Protein AF-A0A829M6V8-F1 (afdb_monomer)

Secondary structure (DSSP, 8-state):
-HHHHHHSGGGS--TT------PPPPTT---SSS---S---EEEEEEEEEE-SS-EEEEEE--HHHHTT--TT-EEEETTEEEEEEEE-SSEEEEEE-HHHHHHSGGGGPPTT-EEEEEE-HHHHHHHHHHTT-

InterPro domains:
  IPR001783 Lumazine-binding protein [PTHR21098] (2-132)
  IPR001783 Lumazine-binding protein [cd00402] (1-123)
  IPR017938 Riboflavin synthase-like beta-barrel [SSF63380] (30-132)
  IPR023366 ATP synthase subunit alpha, N-terminal domain-like superfamily [G3DSA:2.40.30.20] (39-134)
  IPR026017 Lumazine-binding domain [PF00677] (37-121)
  IPR026017 Lumazine-binding domain [PS51177] (1-34)
  IPR026017 Lumazine-binding domain [PS51177] (35-131)

pLDDT: mean 95.69, std 4.54, range [62.5, 98.88]

Mean predicted aligned error: 3.18 Å

Sequence (134 aa):
MGETLARSSLDKIEAGAKVNLERAAAVNSRLGGHIVQGHVDGTGNVLSRSPSENWEVVRVSLPSAVARYVVEKGSITVDGVSLTVSGLGPDWFEVSLIPTTLDLTTLGAAAVGTTVNLEVDVIAKYVERLLEHR

Organism: NCBI:txid1335414

Radius of gyration: 15.0 Å; Cα contacts (8 Å, |Δi|>4): 225; chains: 1; bounding box: 31×35×47 Å

Structure (mmCIF, N/CA/C/O backbone):
data_AF-A0A829M6V8-F1
#
_entry.id   AF-A0A829M6V8-F1
#
loop_
_atom_site.group_PDB
_atom_site.id
_atom_site.type_symbol
_atom_site.label_atom_id
_atom_site.label_alt_id
_atom_site.label_comp_id
_atom_site.label_asym_id
_atom_site.label_entity_id
_atom_site.label_seq_id
_atom_site.pdbx_PDB_ins_code
_atom_site.Cartn_x
_atom_site.Cartn_y
_atom_site.Cartn_z
_atom_site.occupancy
_atom_site.B_iso_or_equiv
_atom_site.auth_seq_id
_atom_site.auth_comp_id
_atom_site.auth_asym_id
_atom_site.auth_atom_id
_atom_site.pdbx_PDB_model_num
ATOM 1 N N . MET A 1 1 ? -11.829 -16.756 -7.823 1.00 72.81 1 MET A N 1
ATOM 2 C CA . MET A 1 1 ? -12.847 -16.865 -6.749 1.00 72.81 1 MET A CA 1
ATOM 3 C C . MET A 1 1 ? -13.599 -15.546 -6.660 1.00 72.81 1 MET A C 1
ATOM 5 O O . MET A 1 1 ? -12.985 -14.523 -6.930 1.00 72.81 1 MET A O 1
ATOM 9 N N . GLY A 1 2 ? -14.889 -15.559 -6.309 1.00 90.00 2 GLY A N 1
ATOM 10 C CA . GLY A 1 2 ? -15.718 -14.344 -6.282 1.00 90.00 2 GLY A CA 1
ATOM 11 C C . GLY A 1 2 ? -15.235 -13.275 -5.295 1.00 90.00 2 GLY A C 1
ATOM 12 O O . GLY A 1 2 ? -15.187 -12.112 -5.667 1.00 90.00 2 GLY A O 1
ATOM 13 N N . GLU A 1 3 ? -14.796 -13.672 -4.093 1.00 91.94 3 GLU A N 1
ATOM 14 C CA . GLU A 1 3 ? -14.339 -12.731 -3.051 1.00 91.94 3 GLU A CA 1
ATOM 15 C C . GLU A 1 3 ? -13.172 -11.860 -3.530 1.00 91.94 3 GLU A C 1
ATOM 17 O O . GLU A 1 3 ? -13.242 -10.638 -3.469 1.00 91.94 3 GLU A O 1
ATOM 22 N N . THR A 1 4 ? -12.122 -12.477 -4.082 1.00 93.31 4 THR A N 1
ATOM 23 C CA . THR A 1 4 ? -10.952 -11.756 -4.599 1.00 93.31 4 THR A CA 1
ATOM 24 C C . THR A 1 4 ? -11.340 -10.752 -5.681 1.00 93.31 4 THR A C 1
ATOM 26 O O . THR A 1 4 ? -10.878 -9.618 -5.642 1.00 93.31 4 THR A O 1
ATOM 29 N N . LEU A 1 5 ? -12.207 -11.136 -6.622 1.00 92.06 5 LEU A N 1
ATOM 30 C CA . LEU A 1 5 ? -12.655 -10.228 -7.682 1.00 92.06 5 LEU A CA 1
ATOM 31 C C . LEU A 1 5 ? -13.522 -9.090 -7.121 1.00 92.06 5 LEU A C 1
ATOM 33 O O . LEU A 1 5 ? -13.443 -7.971 -7.596 1.00 92.06 5 LEU A O 1
ATOM 37 N N . ALA A 1 6 ? -14.321 -9.339 -6.083 1.00 89.50 6 ALA A N 1
ATOM 38 C CA . ALA A 1 6 ? -15.167 -8.308 -5.484 1.00 89.50 6 ALA A CA 1
ATOM 39 C C . ALA A 1 6 ? -14.402 -7.326 -4.576 1.00 89.50 6 ALA A C 1
ATOM 41 O O . ALA A 1 6 ? -14.859 -6.202 -4.370 1.00 89.50 6 ALA A O 1
ATOM 42 N N . ARG A 1 7 ? -13.279 -7.755 -3.985 1.00 90.19 7 ARG A N 1
ATOM 43 C CA . ARG A 1 7 ? -12.553 -7.004 -2.943 1.00 90.19 7 ARG A CA 1
ATOM 44 C C . ARG A 1 7 ? -11.246 -6.373 -3.399 1.00 90.19 7 ARG A C 1
ATOM 46 O O . ARG A 1 7 ? -10.700 -5.563 -2.657 1.00 90.19 7 ARG A O 1
ATOM 53 N N . SER A 1 8 ? -10.733 -6.749 -4.566 1.00 94.56 8 SER A N 1
ATOM 54 C CA . SER A 1 8 ? -9.423 -6.310 -5.048 1.00 94.56 8 SER A CA 1
ATOM 55 C C . SER A 1 8 ? -9.503 -5.705 -6.444 1.00 94.56 8 SER A C 1
ATOM 57 O O . SER A 1 8 ? -10.486 -5.880 -7.156 1.00 94.56 8 SER A O 1
ATOM 59 N N . SER A 1 9 ? -8.428 -5.047 -6.866 1.00 93.56 9 SER A N 1
ATOM 60 C CA . SER A 1 9 ? -8.260 -4.518 -8.223 1.00 93.56 9 SER A CA 1
ATOM 61 C C . SER A 1 9 ? -8.120 -5.598 -9.307 1.00 93.56 9 SER A C 1
ATOM 63 O O . SER A 1 9 ? -8.009 -5.270 -10.488 1.00 93.56 9 SER A O 1
ATOM 65 N N . LEU A 1 10 ? -8.115 -6.887 -8.936 1.00 93.62 10 LEU A N 1
ATOM 66 C CA . LEU A 1 10 ? -7.904 -8.005 -9.859 1.00 93.62 10 LEU A CA 1
ATOM 67 C C . LEU A 1 10 ? -9.107 -8.296 -10.773 1.00 93.62 10 LEU A C 1
ATOM 69 O O . LEU A 1 10 ? -8.982 -9.110 -11.683 1.00 93.62 10 LEU A O 1
ATOM 73 N N . ASP A 1 11 ? -10.260 -7.654 -10.572 1.00 91.00 11 ASP A N 1
ATOM 74 C CA . ASP A 1 11 ? -11.409 -7.770 -11.482 1.00 91.00 11 ASP A CA 1
ATOM 75 C C . ASP A 1 11 ? -11.175 -7.126 -12.854 1.00 91.00 11 ASP A C 1
ATOM 77 O O . ASP A 1 11 ? -11.793 -7.531 -13.838 1.00 91.00 11 ASP A O 1
ATOM 81 N N . LYS A 1 12 ? -10.272 -6.144 -12.916 1.00 88.38 12 LYS A N 1
ATOM 82 C CA . LYS A 1 12 ? -10.010 -5.305 -14.095 1.00 88.38 12 LYS A CA 1
ATOM 83 C C . LYS A 1 12 ? -8.628 -5.515 -14.707 1.00 88.38 12 LYS A C 1
ATOM 85 O O . LYS A 1 12 ? -8.233 -4.741 -15.576 1.00 88.38 12 LYS A O 1
ATOM 90 N N . ILE A 1 13 ? -7.867 -6.513 -14.254 1.00 92.31 13 ILE A N 1
ATOM 91 C CA . ILE A 1 13 ? -6.537 -6.766 -14.819 1.00 92.31 13 ILE A CA 1
ATOM 92 C 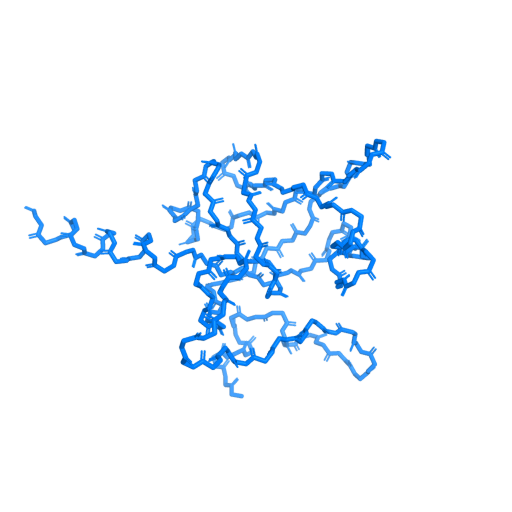C . ILE A 1 13 ? -6.632 -7.510 -16.153 1.00 92.31 13 ILE A C 1
ATOM 94 O O . ILE A 1 13 ? -7.436 -8.424 -16.329 1.00 92.31 13 ILE A O 1
ATOM 98 N N . GLU A 1 14 ? -5.758 -7.141 -17.084 1.00 93.19 14 GLU A N 1
ATOM 99 C CA . GLU A 1 14 ? -5.653 -7.757 -18.406 1.00 93.19 14 GLU A CA 1
ATOM 100 C C . GLU A 1 14 ? -4.305 -8.467 -18.582 1.00 93.19 14 GLU A C 1
ATOM 102 O O . GLU A 1 14 ? -3.350 -8.260 -17.824 1.00 93.19 14 GLU A O 1
ATOM 107 N N . ALA A 1 15 ? -4.208 -9.319 -19.605 1.00 95.44 15 ALA A N 1
ATOM 108 C CA . ALA A 1 15 ? -2.954 -9.978 -19.947 1.00 95.44 15 ALA A CA 1
ATOM 109 C C . ALA A 1 15 ? -1.853 -8.938 -20.228 1.00 95.44 15 ALA A C 1
ATOM 111 O O . ALA A 1 15 ? -2.030 -8.026 -21.031 1.00 95.44 15 ALA A O 1
ATOM 112 N N . GLY A 1 16 ? -0.703 -9.095 -19.567 1.00 95.12 16 GLY A N 1
ATOM 113 C CA . GLY A 1 16 ? 0.411 -8.144 -19.639 1.00 95.12 16 GLY A CA 1
ATOM 114 C C . GLY A 1 16 ? 0.440 -7.109 -18.510 1.00 95.12 16 GLY A C 1
ATOM 115 O O . GLY A 1 16 ? 1.433 -6.389 -18.393 1.00 95.12 16 GLY A O 1
ATOM 116 N N . ALA A 1 17 ? -0.580 -7.059 -17.645 1.00 94.44 17 ALA A N 1
ATOM 117 C CA . ALA A 1 17 ? -0.540 -6.243 -16.435 1.00 94.44 17 ALA A CA 1
ATOM 118 C C . ALA A 1 17 ? 0.624 -6.664 -15.519 1.00 94.44 17 ALA A C 1
ATOM 120 O O . ALA A 1 17 ? 0.863 -7.851 -15.281 1.00 94.44 17 ALA A O 1
ATOM 121 N N . LYS A 1 18 ? 1.351 -5.675 -14.988 1.00 95.75 18 LYS A N 1
ATOM 122 C CA . LYS A 1 18 ? 2.377 -5.898 -13.964 1.00 95.75 18 LYS A CA 1
ATOM 123 C C . LYS A 1 18 ? 1.717 -6.000 -12.592 1.00 95.75 18 LYS A C 1
ATOM 125 O O . LYS A 1 18 ? 0.816 -5.224 -12.288 1.00 95.75 18 LYS A O 1
ATOM 130 N N . VAL A 1 19 ? 2.211 -6.910 -11.758 1.00 96.75 19 VAL A N 1
ATOM 131 C CA . VAL A 1 19 ? 1.755 -7.110 -10.376 1.00 96.75 19 VAL A CA 1
ATOM 132 C C . VAL A 1 19 ? 2.954 -7.239 -9.444 1.00 96.75 19 VAL A C 1
ATOM 134 O O . VAL A 1 19 ? 4.014 -7.712 -9.862 1.00 96.75 19 VAL A O 1
ATOM 137 N N . ASN A 1 20 ? 2.786 -6.835 -8.185 1.00 98.00 20 ASN A N 1
ATOM 138 C CA . ASN A 1 20 ? 3.767 -7.128 -7.145 1.00 98.00 20 ASN A CA 1
ATOM 139 C C . ASN A 1 20 ? 3.632 -8.593 -6.721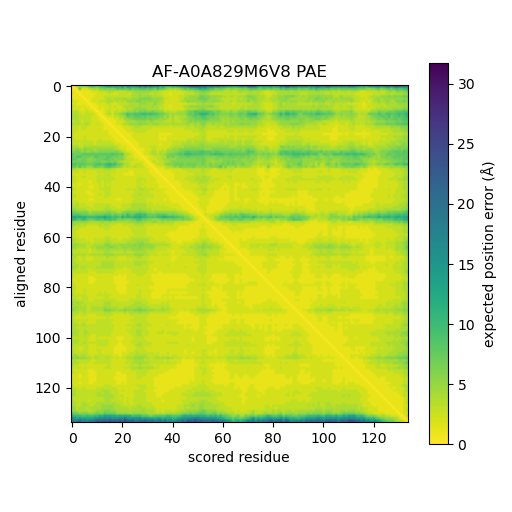 1.00 98.00 20 ASN A C 1
ATOM 141 O O . ASN A 1 20 ? 2.525 -9.125 -6.634 1.00 98.00 20 ASN A O 1
ATOM 145 N N . LEU A 1 21 ? 4.763 -9.242 -6.456 1.00 97.75 21 LEU A N 1
ATOM 146 C CA . LEU A 1 21 ? 4.812 -10.616 -5.972 1.00 97.75 21 LEU A CA 1
ATOM 147 C C . LEU A 1 21 ? 5.708 -10.680 -4.743 1.00 97.75 21 LEU A C 1
ATOM 149 O O . LEU A 1 21 ? 6.863 -10.260 -4.782 1.00 97.75 21 LEU A O 1
ATOM 153 N N . GLU A 1 22 ? 5.191 -11.285 -3.683 1.00 96.94 22 GLU A N 1
ATOM 154 C CA . GLU A 1 22 ? 5.950 -11.631 -2.490 1.00 96.94 22 GLU A CA 1
ATOM 155 C C . GLU A 1 22 ? 5.692 -13.103 -2.157 1.00 96.94 22 GLU A C 1
ATOM 157 O O . GLU A 1 22 ? 4.576 -13.609 -2.293 1.00 96.94 22 GLU A O 1
ATOM 162 N N . ARG A 1 23 ? 6.743 -13.831 -1.769 1.00 96.62 23 ARG A N 1
ATOM 163 C CA . ARG A 1 23 ? 6.593 -15.218 -1.312 1.00 96.62 23 ARG A CA 1
ATOM 164 C C . ARG A 1 23 ? 6.097 -15.214 0.125 1.00 96.62 23 ARG A C 1
ATOM 166 O O . ARG A 1 23 ? 6.561 -14.408 0.922 1.00 96.62 23 ARG A O 1
ATOM 173 N N . ALA A 1 24 ? 5.266 -16.192 0.475 1.00 95.88 24 ALA A N 1
ATOM 174 C CA . ALA A 1 24 ? 4.931 -16.440 1.870 1.00 95.88 24 ALA A CA 1
ATOM 175 C C . ALA A 1 24 ? 6.213 -16.584 2.711 1.00 95.88 24 ALA A C 1
ATOM 177 O O . ALA A 1 24 ? 7.129 -17.334 2.353 1.00 95.88 24 ALA A O 1
ATOM 178 N N . ALA A 1 25 ? 6.272 -15.845 3.818 1.00 94.62 25 ALA A N 1
ATOM 179 C CA . ALA A 1 25 ? 7.401 -15.876 4.731 1.00 94.62 25 ALA A CA 1
ATOM 180 C C . ALA A 1 25 ? 7.535 -17.271 5.362 1.00 94.62 25 ALA A C 1
ATOM 182 O O . ALA A 1 25 ? 6.563 -17.848 5.852 1.00 94.62 25 ALA A O 1
ATOM 183 N N . ALA A 1 26 ? 8.750 -17.822 5.372 1.00 95.31 26 ALA A N 1
ATOM 184 C CA . ALA A 1 26 ? 9.014 -19.064 6.088 1.00 95.31 26 ALA A CA 1
ATOM 185 C C . ALA A 1 26 ? 8.928 -18.826 7.602 1.00 95.31 26 ALA A C 1
ATOM 187 O O . ALA A 1 26 ? 9.264 -17.744 8.096 1.00 95.31 26 ALA A O 1
ATOM 188 N N . VAL A 1 27 ? 8.535 -19.851 8.356 1.00 92.38 27 VAL A N 1
ATOM 189 C CA . VAL A 1 27 ? 8.585 -19.803 9.823 1.00 92.38 27 VAL A CA 1
ATOM 190 C C . VAL A 1 27 ? 10.014 -19.463 10.264 1.00 92.38 27 VAL A C 1
ATOM 192 O O . VAL A 1 27 ? 10.974 -20.019 9.733 1.00 92.38 27 VAL A O 1
ATOM 195 N N . ASN A 1 28 ? 10.147 -18.538 11.219 1.00 92.31 28 ASN A N 1
ATOM 196 C CA . ASN A 1 28 ? 11.420 -17.992 11.714 1.00 92.31 28 ASN A CA 1
ATOM 197 C C . ASN A 1 28 ? 12.247 -17.188 10.693 1.00 92.31 28 ASN A C 1
ATOM 199 O O . ASN A 1 28 ? 13.412 -16.885 10.953 1.00 92.31 28 ASN A O 1
ATOM 203 N N . SER A 1 29 ? 11.677 -16.820 9.543 1.00 93.56 29 SER A N 1
ATOM 204 C CA . SER A 1 29 ? 12.319 -15.852 8.651 1.00 93.56 29 SER A CA 1
ATOM 205 C C . SER A 1 29 ? 12.217 -14.424 9.198 1.00 93.56 29 SER A C 1
ATOM 207 O O . SER A 1 29 ? 11.390 -14.111 10.057 1.00 93.56 29 SER A O 1
ATOM 209 N N . ARG A 1 30 ? 13.091 -13.541 8.710 1.00 91.94 30 ARG A N 1
ATOM 210 C CA . ARG A 1 30 ? 13.074 -12.122 9.071 1.00 91.94 30 ARG A CA 1
ATOM 211 C C . ARG A 1 30 ? 11.879 -11.429 8.416 1.00 91.94 30 ARG A C 1
ATOM 213 O O . ARG A 1 30 ? 11.748 -11.473 7.197 1.00 91.94 30 ARG A O 1
ATOM 220 N N . LEU A 1 31 ? 11.096 -10.705 9.212 1.00 90.44 31 LEU A N 1
ATOM 221 C CA . LEU A 1 31 ? 10.064 -9.791 8.722 1.00 90.44 31 LEU A CA 1
ATOM 222 C C . LEU A 1 31 ? 10.666 -8.389 8.566 1.00 90.44 31 LEU A C 1
ATOM 224 O O . LEU A 1 31 ? 11.148 -7.804 9.534 1.00 90.44 31 LEU A O 1
ATOM 228 N N . GLY A 1 32 ? 10.722 -7.897 7.327 1.00 87.81 32 GLY A N 1
ATOM 229 C CA . GLY A 1 32 ? 11.296 -6.585 6.997 1.00 87.81 32 GLY A CA 1
ATOM 230 C C . GLY A 1 32 ? 10.310 -5.416 7.090 1.00 87.81 32 GLY A C 1
ATOM 231 O O . GLY A 1 32 ? 10.752 -4.273 7.162 1.00 87.81 32 GLY A O 1
ATOM 232 N N . GLY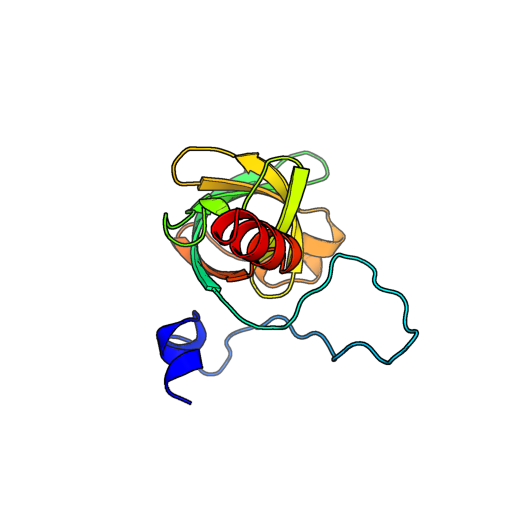 A 1 33 ? 9.007 -5.704 7.086 1.00 91.31 33 GLY A N 1
ATOM 233 C CA . GLY A 1 33 ? 7.915 -4.746 7.260 1.00 91.31 33 GLY A CA 1
ATOM 234 C C . GLY A 1 33 ? 7.040 -5.127 8.455 1.00 91.31 33 GLY A C 1
ATOM 235 O O . GLY A 1 33 ? 7.554 -5.515 9.503 1.00 91.31 33 GLY A O 1
ATOM 236 N N . HIS A 1 34 ? 5.723 -5.049 8.283 1.00 96.25 34 HIS A N 1
ATOM 237 C CA . HIS A 1 34 ? 4.744 -5.548 9.254 1.00 96.25 34 HIS A CA 1
ATOM 238 C C . HIS A 1 34 ? 4.163 -6.905 8.825 1.00 96.25 34 HIS A C 1
ATOM 240 O O . HIS A 1 34 ? 4.582 -7.486 7.823 1.00 96.25 34 HIS A O 1
ATOM 246 N N . ILE A 1 35 ? 3.228 -7.445 9.611 1.00 96.75 35 ILE A N 1
ATOM 247 C CA . ILE A 1 35 ? 2.535 -8.692 9.271 1.00 96.75 35 ILE A CA 1
ATOM 248 C C . ILE A 1 35 ? 1.518 -8.398 8.169 1.00 96.75 35 ILE A C 1
ATOM 250 O O . ILE A 1 35 ? 0.530 -7.713 8.417 1.00 96.75 35 ILE A O 1
ATOM 254 N N . VAL A 1 36 ? 1.754 -8.967 6.988 1.00 97.44 36 VAL A N 1
ATOM 255 C CA . VAL A 1 36 ? 0.850 -8.919 5.834 1.00 97.44 36 VAL A CA 1
ATOM 256 C C . VAL A 1 36 ? 0.296 -10.322 5.602 1.00 97.44 36 VAL A C 1
ATOM 258 O O . VAL A 1 36 ? 1.049 -11.286 5.464 1.00 97.44 36 VAL A O 1
ATOM 261 N N . GLN A 1 37 ? -1.024 -10.454 5.616 1.00 96.62 37 GLN A N 1
ATOM 262 C CA . GLN A 1 37 ? -1.744 -11.712 5.431 1.00 96.62 37 GLN A CA 1
ATOM 263 C C . GLN A 1 37 ? -2.079 -11.981 3.960 1.00 96.62 37 GLN A C 1
ATOM 265 O O . GLN A 1 37 ? -2.308 -13.134 3.598 1.00 96.62 37 GLN A O 1
ATOM 270 N N . GLY A 1 38 ? -2.116 -10.942 3.119 1.00 96.56 38 GLY A N 1
ATOM 271 C CA . GLY A 1 38 ? -2.601 -11.036 1.741 1.00 96.56 38 GLY A CA 1
ATOM 272 C C . GLY A 1 38 ? -4.130 -11.008 1.655 1.00 96.56 38 GLY A C 1
ATOM 273 O O . GLY A 1 38 ? -4.713 -11.545 0.711 1.00 96.56 38 GLY A O 1
ATOM 274 N N . HIS A 1 39 ? -4.789 -10.417 2.654 1.00 97.06 39 HIS A N 1
ATOM 275 C CA . HIS A 1 39 ? -6.243 -10.319 2.762 1.00 97.06 39 HIS A CA 1
ATOM 276 C C . HIS A 1 39 ? -6.677 -8.867 2.553 1.00 97.06 39 HIS A C 1
ATOM 278 O O . HIS A 1 39 ? -6.79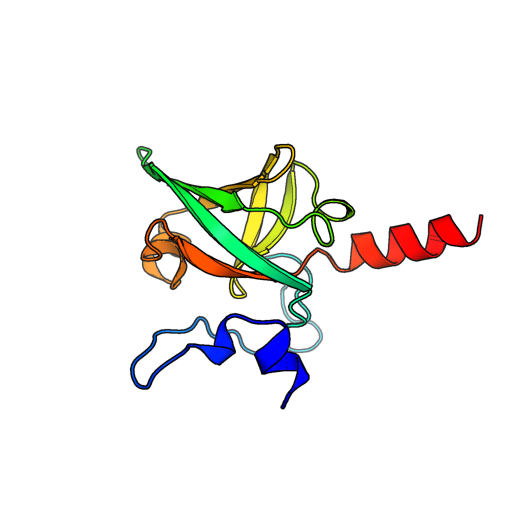9 -8.099 3.503 1.00 97.06 39 HIS A O 1
ATOM 284 N N . VAL A 1 40 ? -6.914 -8.506 1.292 1.00 97.44 40 VAL A N 1
ATOM 285 C CA . VAL A 1 40 ? -7.332 -7.154 0.902 1.00 97.44 40 VAL A CA 1
ATOM 286 C C . VAL A 1 40 ? -8.660 -6.782 1.569 1.00 97.44 40 VAL A C 1
ATOM 288 O O . VAL A 1 40 ? -9.662 -7.481 1.417 1.00 97.44 40 VAL A O 1
ATOM 291 N N . ASP A 1 41 ? -8.669 -5.653 2.275 1.00 97.31 41 ASP A N 1
ATOM 292 C CA . ASP A 1 41 ? -9.842 -5.106 2.967 1.00 97.31 41 ASP A CA 1
ATOM 293 C C . ASP A 1 41 ? -10.722 -4.253 2.051 1.00 97.31 41 ASP A C 1
ATOM 295 O O . ASP A 1 41 ? -11.940 -4.148 2.229 1.00 97.31 41 ASP A O 1
ATOM 299 N N . GLY A 1 42 ? -10.097 -3.641 1.050 1.00 95.94 42 GLY A N 1
ATOM 300 C CA . GLY A 1 42 ? -10.764 -2.870 0.018 1.00 95.94 42 GLY A CA 1
ATOM 301 C C . GLY A 1 42 ? -9.764 -2.229 -0.931 1.00 95.94 42 GLY A C 1
ATOM 302 O O . GLY A 1 42 ? -8.576 -2.543 -0.929 1.00 95.94 42 GLY A O 1
ATOM 303 N N . THR A 1 43 ? -10.250 -1.291 -1.735 1.00 97.50 43 THR A N 1
ATOM 304 C CA . THR A 1 43 ? -9.440 -0.596 -2.737 1.00 97.50 43 THR A CA 1
ATOM 305 C C . THR A 1 43 ? -9.464 0.910 -2.526 1.00 97.50 43 THR A C 1
ATOM 307 O O . THR A 1 43 ? -10.500 1.474 -2.172 1.00 97.50 43 THR A O 1
ATOM 310 N N . GLY A 1 44 ? -8.345 1.567 -2.810 1.00 97.62 44 GLY A N 1
ATOM 311 C CA . GLY A 1 44 ? -8.236 3.021 -2.922 1.00 97.62 44 GLY A CA 1
ATOM 312 C C . GLY A 1 44 ? -7.794 3.432 -4.324 1.00 97.62 44 GLY A C 1
ATOM 313 O O . GLY A 1 44 ? -7.495 2.583 -5.157 1.00 97.62 44 GLY A O 1
ATOM 314 N N . ASN A 1 45 ? -7.724 4.733 -4.584 1.00 98.44 45 ASN A N 1
ATOM 315 C CA . ASN A 1 45 ? -7.173 5.295 -5.811 1.00 98.44 45 ASN A CA 1
ATOM 316 C C . ASN A 1 45 ? -6.025 6.238 -5.472 1.00 98.44 45 ASN A C 1
ATOM 318 O O . ASN A 1 45 ? -6.118 7.002 -4.510 1.00 98.44 45 ASN A O 1
ATOM 322 N N . VAL A 1 46 ? -4.969 6.227 -6.280 1.00 98.69 46 VAL A N 1
ATOM 323 C CA . VAL A 1 46 ? -3.912 7.240 -6.203 1.00 98.69 46 VAL A CA 1
ATOM 324 C C . VAL A 1 46 ? -4.524 8.605 -6.526 1.00 98.69 46 VAL A C 1
ATOM 326 O O . VAL A 1 46 ? -5.020 8.821 -7.629 1.00 98.69 46 VAL A O 1
ATOM 329 N N . LEU A 1 47 ? -4.506 9.526 -5.567 1.00 98.75 47 LEU A N 1
ATOM 330 C CA . LEU A 1 47 ? -5.094 10.863 -5.687 1.00 98.75 47 LEU A CA 1
ATOM 331 C C . LEU A 1 47 ? -4.081 11.895 -6.170 1.00 98.75 47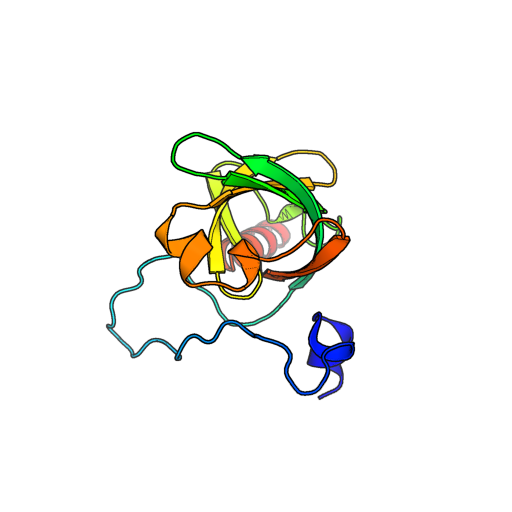 LEU A C 1
ATOM 333 O O . LEU A 1 47 ? -4.407 12.760 -6.978 1.00 98.75 47 LEU A O 1
ATOM 337 N N . SER A 1 48 ? -2.852 11.818 -5.668 1.00 98.69 48 SER A N 1
ATOM 338 C CA . SER A 1 48 ? -1.781 12.726 -6.059 1.00 98.69 48 SER A CA 1
ATOM 339 C C . SER A 1 48 ? -0.416 12.101 -5.835 1.00 98.69 48 SER A C 1
ATOM 341 O O . SER A 1 48 ? -0.248 11.183 -5.029 1.00 98.69 48 SER A O 1
ATOM 343 N N . ARG A 1 49 ? 0.562 12.646 -6.549 1.00 98.38 49 ARG A N 1
ATOM 344 C CA . ARG A 1 49 ? 1.961 12.248 -6.524 1.00 98.38 49 ARG A CA 1
ATOM 345 C C . ARG A 1 49 ? 2.817 13.510 -6.483 1.00 98.38 49 ARG A C 1
ATOM 347 O O . ARG A 1 49 ? 2.657 14.376 -7.341 1.00 98.38 49 ARG A O 1
ATOM 354 N N . SER A 1 50 ? 3.668 13.623 -5.470 1.00 97.88 50 SER A N 1
ATOM 355 C CA . SER A 1 50 ? 4.484 14.809 -5.197 1.00 97.88 50 SER A CA 1
ATOM 356 C C . SER A 1 50 ? 5.958 14.405 -5.089 1.00 97.88 50 SER A C 1
ATOM 358 O O . SER A 1 50 ? 6.392 13.955 -4.020 1.00 97.88 50 SER A O 1
ATOM 360 N N . PRO A 1 51 ? 6.736 14.537 -6.179 1.00 95.38 51 PRO A N 1
ATOM 361 C CA . PRO A 1 51 ? 8.162 14.226 -6.179 1.00 95.38 51 PRO A CA 1
ATOM 362 C C . PRO A 1 51 ? 8.944 15.114 -5.208 1.00 95.38 51 PRO A C 1
ATOM 364 O O . PRO A 1 51 ? 8.679 16.309 -5.083 1.00 95.38 51 PRO A O 1
ATOM 367 N N . SER A 1 52 ? 9.921 14.526 -4.527 1.00 93.25 52 SER A N 1
ATOM 368 C CA . SER A 1 52 ? 10.938 15.213 -3.722 1.00 93.25 52 SER A CA 1
ATOM 369 C C . SER A 1 52 ? 12.332 14.779 -4.188 1.00 93.25 52 SER A C 1
ATOM 371 O O . SER A 1 52 ? 12.460 13.989 -5.118 1.00 93.25 52 SER A O 1
ATOM 373 N N . GLU A 1 53 ? 13.391 15.296 -3.560 1.00 90.56 53 GLU A N 1
ATOM 374 C CA . GLU A 1 53 ? 14.773 15.013 -3.977 1.00 90.56 53 GLU A CA 1
ATOM 375 C C . GLU A 1 53 ? 15.121 13.513 -3.937 1.00 9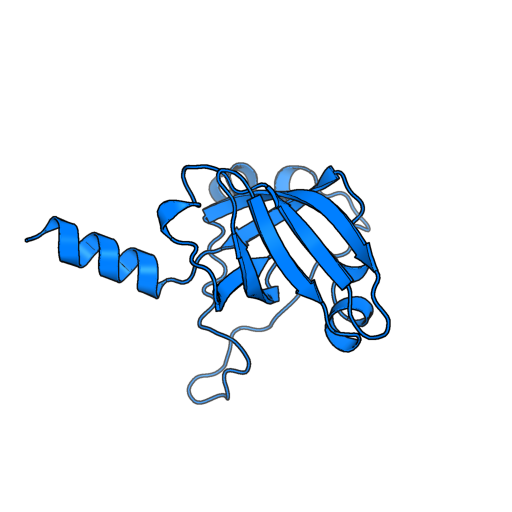0.56 53 GLU A C 1
ATOM 377 O O . GLU A 1 53 ? 15.730 13.003 -4.870 1.00 90.56 53 GLU A O 1
ATOM 382 N N . ASN A 1 54 ? 14.711 12.800 -2.878 1.00 92.06 54 ASN A N 1
ATOM 383 C CA . ASN A 1 54 ? 15.104 11.401 -2.635 1.00 92.06 54 ASN A CA 1
ATOM 384 C C . ASN A 1 54 ? 13.928 10.456 -2.337 1.00 92.06 54 ASN A C 1
ATOM 386 O O . ASN A 1 54 ? 14.137 9.305 -1.960 1.00 92.06 54 ASN A O 1
ATOM 390 N N . TRP A 1 55 ? 12.693 10.933 -2.441 1.00 96.06 55 TRP A N 1
ATOM 391 C CA . TRP A 1 55 ? 11.486 10.134 -2.243 1.00 96.06 55 TRP A CA 1
ATOM 392 C C . TRP A 1 55 ? 10.328 10.774 -2.994 1.00 96.06 55 TRP A C 1
ATOM 394 O O . TRP A 1 55 ? 10.418 11.906 -3.470 1.00 96.06 55 TRP A O 1
ATOM 404 N N . GLU A 1 56 ? 9.209 10.074 -3.047 1.00 98.00 56 GLU A N 1
ATOM 405 C CA . GLU A 1 56 ? 7.976 10.613 -3.594 1.00 98.00 56 GLU A CA 1
ATOM 406 C C . GLU A 1 56 ? 6.830 10.417 -2.612 1.00 98.00 56 GL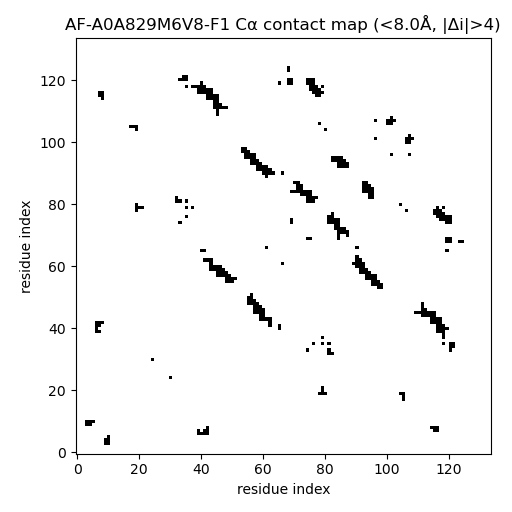U A C 1
ATOM 408 O O . GLU A 1 56 ? 6.647 9.326 -2.073 1.00 98.00 56 GLU A O 1
ATOM 413 N N . VAL A 1 57 ? 6.068 11.480 -2.359 1.00 98.38 57 VAL A N 1
ATOM 414 C CA . VAL A 1 57 ? 4.870 11.393 -1.521 1.00 98.38 57 VAL A CA 1
ATOM 415 C C . VAL A 1 57 ? 3.690 11.029 -2.407 1.00 98.38 57 VAL A C 1
ATOM 417 O O . VAL A 1 57 ? 3.368 11.747 -3.355 1.00 98.38 57 VAL A O 1
ATOM 420 N N . VAL A 1 58 ? 3.037 9.918 -2.085 1.00 98.69 58 VAL A N 1
ATOM 421 C CA . VAL A 1 58 ? 1.848 9.441 -2.787 1.00 98.69 58 VAL A CA 1
ATOM 422 C C . VAL A 1 58 ? 0.664 9.520 -1.843 1.00 98.69 58 VAL A C 1
ATOM 424 O O . VAL A 1 58 ? 0.693 8.960 -0.747 1.00 98.69 58 VAL A O 1
ATOM 427 N N . ARG A 1 59 ? -0.387 10.212 -2.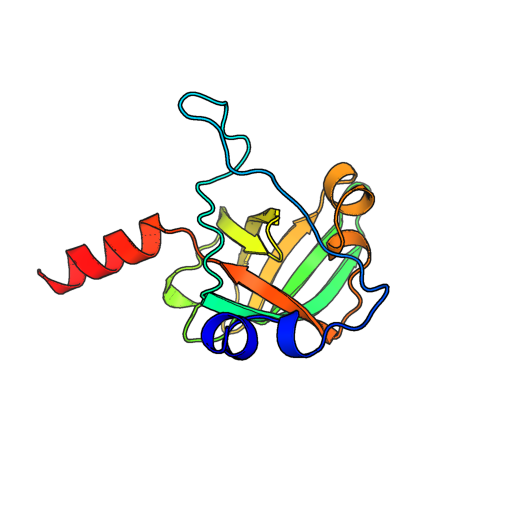279 1.00 98.81 59 ARG A N 1
ATOM 428 C CA . ARG A 1 59 ? -1.664 10.273 -1.572 1.00 98.81 59 ARG A CA 1
ATOM 429 C C . ARG A 1 59 ? -2.630 9.276 -2.187 1.00 98.81 59 ARG A C 1
ATOM 431 O O . ARG A 1 59 ? -2.792 9.253 -3.406 1.00 98.81 59 ARG A O 1
ATOM 438 N N . VAL A 1 60 ? -3.306 8.498 -1.353 1.00 98.88 60 VAL A N 1
ATOM 439 C CA . VAL A 1 60 ? -4.269 7.470 -1.764 1.00 98.88 60 VAL A CA 1
ATOM 440 C C . VAL A 1 60 ? -5.597 7.710 -1.056 1.00 98.88 60 VAL A C 1
ATOM 442 O O . VAL A 1 60 ? -5.619 8.075 0.119 1.00 98.88 60 VAL A O 1
ATOM 445 N N . SER A 1 61 ? -6.713 7.523 -1.760 1.00 98.75 61 SER A N 1
ATOM 446 C CA . SER A 1 61 ? -8.045 7.625 -1.160 1.00 98.75 61 SER A CA 1
ATOM 447 C C . SER A 1 61 ? -8.268 6.510 -0.142 1.00 98.75 61 SER A C 1
ATOM 449 O O . SER A 1 61 ? -7.929 5.355 -0.403 1.00 98.75 61 SER A O 1
ATOM 451 N N . LEU A 1 62 ? -8.923 6.830 0.965 1.00 98.25 62 LEU A N 1
ATOM 452 C CA . LEU A 1 62 ? -9.157 5.936 2.086 1.00 98.25 62 LEU A CA 1
ATOM 453 C C . LEU A 1 62 ? -10.665 5.723 2.292 1.00 98.25 62 LEU A C 1
ATOM 455 O O . LEU A 1 62 ? -11.338 6.597 2.839 1.00 98.25 62 LEU A O 1
ATOM 459 N N . PRO A 1 63 ? -11.224 4.575 1.870 1.00 96.50 63 PRO A N 1
ATOM 460 C CA . PRO A 1 63 ? -12.628 4.264 2.111 1.00 96.50 63 PRO A CA 1
ATOM 461 C C . PRO A 1 63 ? -12.947 4.211 3.609 1.00 96.50 63 PRO A C 1
ATOM 463 O O . PRO A 1 63 ? -12.183 3.651 4.396 1.00 96.50 63 PRO A O 1
ATOM 466 N N . SER A 1 64 ? -14.123 4.704 4.003 1.00 94.31 64 SER A N 1
ATOM 467 C CA . SER A 1 64 ? -14.550 4.772 5.411 1.00 94.31 64 SER A CA 1
ATOM 468 C C . SER A 1 64 ? -14.540 3.420 6.134 1.00 94.31 64 SER A C 1
ATOM 470 O O . SER A 1 64 ? -14.237 3.359 7.323 1.00 94.31 64 SER A O 1
ATOM 472 N N . ALA A 1 65 ? -14.818 2.326 5.418 1.00 92.00 65 ALA A N 1
ATOM 473 C CA . ALA A 1 65 ? -14.773 0.972 5.969 1.00 92.00 65 ALA A CA 1
ATOM 474 C C . ALA A 1 65 ? -13.370 0.572 6.466 1.00 92.00 65 ALA A C 1
ATOM 476 O O . ALA A 1 65 ? -13.265 -0.179 7.435 1.00 92.00 65 ALA A O 1
ATOM 477 N N . VAL A 1 66 ? -12.324 1.103 5.823 1.00 95.56 66 VAL A N 1
ATOM 478 C CA . VAL A 1 66 ? -10.901 0.834 6.086 1.00 95.56 66 VAL A CA 1
ATOM 479 C C . VAL A 1 66 ? -10.312 1.885 7.035 1.00 95.56 66 VAL A C 1
ATOM 481 O O . VAL A 1 66 ? -9.465 1.565 7.865 1.00 95.56 66 VAL A O 1
ATOM 484 N N . ALA A 1 67 ? -10.797 3.129 6.953 1.00 96.56 67 ALA A N 1
ATOM 485 C CA . ALA A 1 67 ? -10.224 4.302 7.615 1.00 96.56 67 ALA A CA 1
ATOM 486 C C . ALA A 1 67 ? -9.984 4.138 9.122 1.00 96.56 67 ALA A C 1
ATOM 488 O O . ALA A 1 67 ? -8.951 4.562 9.629 1.00 96.56 67 ALA A O 1
ATOM 489 N N . ARG A 1 68 ? -10.903 3.476 9.835 1.00 95.06 68 ARG A N 1
ATOM 490 C CA . ARG A 1 68 ? -10.819 3.275 11.294 1.00 95.06 68 ARG A CA 1
ATOM 491 C C . ARG A 1 68 ? -9.589 2.484 11.763 1.00 95.06 68 ARG A C 1
ATOM 493 O O . ARG A 1 68 ? -9.259 2.534 12.942 1.00 95.06 68 ARG A O 1
ATOM 500 N N . TYR A 1 69 ? -8.951 1.732 10.866 1.00 97.56 69 TYR A N 1
ATOM 501 C CA . TYR A 1 69 ? -7.788 0.893 11.170 1.00 97.56 69 TYR A CA 1
ATOM 502 C C . TYR A 1 69 ? -6.464 1.541 10.754 1.00 97.56 69 TYR A C 1
ATOM 504 O O . TYR A 1 69 ? -5.406 0.945 10.940 1.00 97.56 69 TYR A O 1
ATOM 512 N N . VAL A 1 70 ? -6.514 2.739 10.167 1.00 97.88 70 VAL A N 1
ATOM 513 C CA . VAL A 1 70 ? -5.345 3.453 9.658 1.00 97.88 70 VAL A CA 1
ATOM 514 C C . VAL A 1 70 ? -5.040 4.616 10.588 1.00 97.88 70 VAL A C 1
ATOM 516 O O . VAL A 1 70 ? -5.907 5.428 10.901 1.00 97.88 70 VAL A O 1
ATOM 519 N N . VAL A 1 71 ? -3.790 4.702 11.031 1.00 97.69 71 VAL A N 1
ATOM 520 C CA . VAL A 1 71 ? -3.313 5.755 11.934 1.00 97.69 71 VAL A CA 1
ATOM 521 C C . VAL A 1 71 ? -2.041 6.376 11.377 1.00 97.69 71 VAL A C 1
ATOM 523 O O . VAL A 1 71 ? -1.256 5.698 10.711 1.00 97.69 71 VAL A O 1
ATOM 526 N N . GLU A 1 72 ? -1.813 7.661 11.651 1.00 98.00 72 GLU A N 1
ATOM 527 C CA . GLU A 1 72 ? -0.543 8.301 11.304 1.00 98.00 72 GLU A CA 1
ATOM 528 C C . GLU A 1 72 ? 0.621 7.572 11.993 1.00 98.00 72 GLU A C 1
ATOM 530 O O . GLU A 1 72 ? 0.523 7.178 13.155 1.00 98.00 72 GLU A O 1
ATOM 535 N N . LYS A 1 73 ? 1.721 7.370 11.259 1.00 97.75 73 LYS A N 1
ATOM 536 C CA . LYS A 1 73 ? 2.890 6.559 11.647 1.00 97.75 73 LYS A CA 1
ATOM 537 C C . LYS A 1 73 ? 2.599 5.069 11.858 1.00 97.75 73 LYS A C 1
ATOM 539 O O . LYS A 1 73 ? 3.510 4.329 12.221 1.00 97.75 73 LYS A O 1
ATOM 544 N N . GLY A 1 74 ? 1.372 4.622 11.596 1.00 97.75 74 GLY A N 1
ATOM 545 C CA . GLY A 1 74 ? 1.015 3.211 11.528 1.00 97.75 74 GLY A CA 1
ATOM 546 C C . GLY A 1 74 ? 1.466 2.556 10.224 1.00 97.75 74 GLY A C 1
ATOM 547 O O . GLY A 1 74 ? 1.891 3.224 9.273 1.00 97.75 74 GLY A O 1
ATOM 548 N N . SER A 1 75 ? 1.347 1.233 10.192 1.00 98.25 75 SER A N 1
ATOM 549 C CA . SER A 1 75 ? 1.591 0.429 8.998 1.00 98.25 75 SER A CA 1
ATOM 550 C C . SER A 1 75 ? 0.330 0.323 8.143 1.00 98.25 75 SER A C 1
ATOM 552 O O . SER A 1 75 ? -0.781 0.220 8.662 1.00 98.25 75 SER A O 1
ATOM 554 N N . ILE A 1 76 ? 0.512 0.305 6.827 1.00 98.56 76 ILE A N 1
ATOM 555 C CA . ILE A 1 76 ? -0.525 -0.048 5.858 1.00 98.56 76 ILE A CA 1
ATOM 556 C C . ILE A 1 76 ? 0.113 -0.801 4.694 1.00 98.56 76 ILE A C 1
ATOM 558 O O . ILE A 1 76 ? 1.262 -0.536 4.330 1.00 98.56 76 ILE A O 1
ATOM 562 N N . THR A 1 77 ? -0.622 -1.735 4.103 1.00 98.69 77 THR A N 1
ATOM 563 C CA . THR A 1 77 ? -0.194 -2.438 2.896 1.00 98.69 77 THR A CA 1
ATOM 564 C C . THR A 1 77 ? -0.925 -1.884 1.680 1.00 98.69 77 THR A C 1
ATOM 566 O O . THR A 1 77 ? -2.155 -1.844 1.658 1.00 98.69 77 THR A O 1
ATOM 569 N N . VAL A 1 78 ? -0.165 -1.482 0.656 1.00 98.62 78 VAL A N 1
ATOM 570 C CA . VAL A 1 78 ? -0.690 -1.013 -0.637 1.00 98.62 78 VAL A CA 1
ATOM 571 C C . VAL A 1 78 ? -0.159 -1.906 -1.751 1.00 98.62 78 VAL A C 1
ATOM 573 O O . VAL A 1 78 ? 1.048 -1.959 -1.967 1.00 98.62 78 VAL A O 1
ATOM 576 N N . ASP A 1 79 ? -1.040 -2.635 -2.441 1.00 98.19 79 ASP A N 1
ATOM 577 C CA . ASP A 1 79 ? -0.673 -3.634 -3.463 1.00 98.19 79 ASP A CA 1
ATOM 578 C C . ASP A 1 79 ? 0.434 -4.603 -3.003 1.00 98.19 79 ASP A C 1
ATOM 580 O O . ASP A 1 79 ? 1.378 -4.902 -3.736 1.00 98.19 79 ASP A O 1
ATOM 584 N N . GLY A 1 80 ? 0.334 -5.075 -1.757 1.00 97.75 80 GLY A N 1
ATOM 585 C CA . GLY A 1 80 ? 1.316 -5.976 -1.144 1.00 97.75 80 GLY A CA 1
ATOM 586 C C . GLY A 1 80 ? 2.589 -5.289 -0.636 1.00 97.75 80 GLY A C 1
ATOM 587 O O . GLY A 1 80 ? 3.443 -5.949 -0.061 1.00 97.75 80 GLY A O 1
ATOM 588 N N . VAL A 1 81 ? 2.735 -3.972 -0.802 1.00 98.31 81 VAL A N 1
ATOM 589 C CA . VAL A 1 81 ? 3.891 -3.220 -0.302 1.00 98.31 81 VAL A CA 1
ATOM 590 C C . VAL A 1 81 ? 3.603 -2.704 1.104 1.00 98.31 81 VAL A C 1
ATOM 592 O O . VAL A 1 81 ? 2.705 -1.886 1.298 1.00 98.31 81 VAL A O 1
ATOM 595 N N . SER A 1 82 ? 4.392 -3.149 2.083 1.00 98.25 82 SER A N 1
ATOM 596 C CA . SER A 1 82 ? 4.354 -2.624 3.452 1.00 98.25 82 SER A CA 1
ATOM 597 C C . SER A 1 82 ? 4.903 -1.196 3.501 1.00 98.25 82 SER A C 1
ATOM 599 O O . SER A 1 82 ? 6.072 -0.972 3.188 1.00 98.25 82 SER A O 1
ATOM 601 N N . LEU A 1 83 ? 4.089 -0.244 3.960 1.00 98.56 83 LEU A N 1
ATOM 602 C CA . LEU A 1 83 ? 4.411 1.182 4.005 1.00 98.56 83 LEU A CA 1
ATOM 603 C C . LEU A 1 83 ? 4.038 1.803 5.354 1.00 98.56 83 LEU A C 1
ATOM 605 O O . LEU A 1 83 ? 3.207 1.285 6.099 1.00 98.56 83 LEU A O 1
ATOM 609 N N . THR A 1 84 ? 4.648 2.949 5.648 1.00 98.44 84 THR A N 1
ATOM 610 C CA . THR A 1 84 ? 4.305 3.784 6.804 1.00 98.44 84 THR A CA 1
ATOM 611 C C . THR A 1 84 ? 3.420 4.940 6.362 1.00 98.44 84 THR A C 1
ATOM 613 O O . THR A 1 84 ? 3.779 5.675 5.440 1.00 98.44 84 THR A O 1
ATOM 616 N N . VAL A 1 85 ? 2.302 5.138 7.059 1.00 98.69 85 VAL A N 1
ATOM 617 C CA . VAL A 1 85 ? 1.406 6.280 6.848 1.00 98.69 85 VAL A CA 1
ATOM 618 C C . VAL A 1 85 ? 2.107 7.558 7.311 1.00 98.69 85 VAL A C 1
ATOM 620 O O . VAL A 1 85 ? 2.297 7.783 8.510 1.00 98.69 85 VAL A O 1
ATOM 623 N N . SER A 1 86 ? 2.532 8.397 6.370 1.00 98.31 86 SER A N 1
ATOM 624 C CA . SER A 1 86 ? 3.260 9.636 6.656 1.00 98.31 86 SER A CA 1
ATOM 625 C C . SER A 1 86 ? 2.333 10.800 7.003 1.00 98.31 86 SER A C 1
ATOM 627 O O . SER A 1 86 ? 2.746 11.657 7.787 1.00 98.31 86 SER A O 1
ATOM 629 N N . GLY A 1 87 ? 1.097 10.777 6.496 1.00 98.38 87 GLY A N 1
ATOM 630 C CA . GLY A 1 87 ? 0.026 11.731 6.782 1.00 98.38 87 GLY A CA 1
ATOM 631 C C . GLY A 1 87 ? -1.356 11.092 6.625 1.00 98.38 87 GLY A C 1
ATOM 632 O O . GLY A 1 87 ? -1.514 10.106 5.903 1.00 98.38 87 GLY A O 1
ATOM 633 N N . LEU A 1 88 ? -2.358 11.635 7.314 1.00 98.44 88 LEU A N 1
ATOM 634 C CA . LEU A 1 88 ? -3.719 11.099 7.336 1.00 98.44 88 LEU A CA 1
ATOM 635 C C . LEU A 1 88 ? -4.742 12.238 7.288 1.00 98.44 88 LEU A C 1
ATOM 637 O O . LEU A 1 88 ? -4.631 13.213 8.032 1.00 98.44 88 LEU A O 1
ATOM 641 N N . GLY A 1 89 ? -5.741 12.101 6.422 1.00 97.62 89 GLY A N 1
ATOM 642 C CA . GLY A 1 89 ? -6.888 12.995 6.318 1.00 97.62 89 GLY A CA 1
ATOM 643 C C . GLY A 1 89 ? -8.222 12.252 6.453 1.00 97.62 89 GLY A C 1
ATOM 644 O O . GLY A 1 89 ? -8.236 11.056 6.742 1.00 97.62 89 GLY A O 1
ATOM 645 N N . PRO A 1 90 ? -9.358 12.945 6.247 1.00 95.56 90 PRO A N 1
ATOM 646 C CA . PRO A 1 90 ? -10.692 12.363 6.434 1.00 95.56 90 PRO A CA 1
ATOM 647 C C . PRO A 1 90 ? -10.996 11.172 5.514 1.00 95.56 90 PRO A C 1
ATOM 649 O O . PRO A 1 90 ? -11.668 10.228 5.919 1.00 95.56 90 PRO A O 1
ATOM 652 N N . ASP A 1 91 ? -10.517 11.235 4.275 1.00 97.62 91 ASP A N 1
ATOM 653 C CA . ASP A 1 91 ? -10.808 10.301 3.185 1.00 97.62 91 ASP A CA 1
ATOM 654 C C . ASP A 1 91 ? -9.553 9.967 2.360 1.00 97.62 91 ASP A C 1
ATOM 656 O O . ASP A 1 91 ? -9.644 9.493 1.226 1.00 97.62 91 ASP A O 1
ATOM 660 N N . TRP A 1 92 ? -8.364 10.207 2.919 1.00 98.69 92 TRP A N 1
ATOM 661 C CA . TRP A 1 92 ? -7.084 9.912 2.281 1.00 98.69 92 TRP A CA 1
ATOM 662 C C . TRP A 1 92 ? -5.982 9.631 3.301 1.00 98.69 92 TRP A C 1
ATOM 664 O O . TRP A 1 92 ? -6.047 10.066 4.449 1.00 98.69 92 TRP A O 1
ATOM 674 N N . PHE A 1 93 ? -4.932 8.951 2.854 1.00 98.81 93 PHE A N 1
ATOM 675 C CA . PHE A 1 93 ? -3.667 8.829 3.573 1.00 98.81 93 PHE A CA 1
ATOM 676 C C . PHE A 1 93 ? -2.491 9.077 2.624 1.00 98.81 93 PHE A C 1
ATOM 678 O O . PHE A 1 93 ? -2.636 9.013 1.401 1.00 98.81 93 PHE A O 1
ATOM 685 N N . GLU A 1 94 ? -1.333 9.389 3.191 1.00 98.69 94 GLU A N 1
ATOM 686 C CA . GLU A 1 94 ? -0.076 9.575 2.473 1.00 98.69 94 GLU A CA 1
ATOM 687 C C . GLU A 1 94 ? 0.950 8.525 2.880 1.00 98.69 94 GLU A C 1
ATOM 689 O O . GLU A 1 94 ? 0.998 8.081 4.028 1.00 98.69 94 GLU A O 1
ATOM 694 N N . VAL A 1 95 ? 1.788 8.157 1.918 1.00 98.69 95 VAL A N 1
ATOM 695 C CA . VAL A 1 95 ? 2.970 7.311 2.093 1.00 98.69 95 VAL A CA 1
ATOM 696 C C . VAL A 1 95 ? 4.145 7.944 1.360 1.00 98.69 95 VAL A C 1
ATOM 698 O O . VAL A 1 95 ? 3.968 8.601 0.332 1.00 98.69 95 VAL A O 1
ATOM 701 N N . SER A 1 96 ? 5.352 7.731 1.875 1.00 98.00 96 SER A N 1
ATOM 702 C CA . SER A 1 96 ? 6.588 8.169 1.221 1.00 98.00 96 SER A CA 1
ATOM 703 C C . SER A 1 96 ? 7.292 6.970 0.597 1.00 98.00 96 SER A C 1
ATOM 705 O O . SER A 1 96 ? 7.669 6.033 1.300 1.00 98.00 96 SER A O 1
ATOM 707 N N . LEU A 1 97 ? 7.480 7.002 -0.719 1.00 98.19 97 LEU A N 1
ATOM 708 C CA . LEU A 1 97 ? 8.156 5.948 -1.466 1.00 98.19 97 LEU A CA 1
ATOM 709 C C . LEU A 1 97 ? 9.636 6.286 -1.611 1.00 98.19 97 LEU A C 1
ATOM 711 O O . LEU A 1 97 ? 9.996 7.295 -2.215 1.00 98.19 97 LEU A O 1
ATOM 715 N N . ILE A 1 98 ? 10.488 5.433 -1.049 1.00 97.69 98 ILE A N 1
ATOM 716 C CA . ILE A 1 98 ? 11.945 5.519 -1.201 1.00 97.69 98 ILE A CA 1
ATOM 717 C C . ILE A 1 98 ? 12.374 5.017 -2.594 1.00 97.69 98 ILE A C 1
ATOM 719 O O . ILE A 1 98 ? 11.604 4.285 -3.225 1.00 97.69 98 ILE A O 1
ATOM 723 N N . PRO A 1 99 ? 13.607 5.308 -3.058 1.00 97.25 99 PRO A N 1
ATOM 724 C CA . PRO A 1 99 ? 14.049 4.959 -4.411 1.00 97.25 99 PRO A CA 1
ATOM 725 C C . PRO A 1 99 ? 13.882 3.472 -4.738 1.00 97.25 99 PRO A C 1
ATOM 727 O O . PRO A 1 99 ? 13.297 3.116 -5.751 1.00 97.25 99 PRO A O 1
ATOM 730 N N . THR A 1 100 ? 14.260 2.581 -3.817 1.00 97.19 100 THR A N 1
ATOM 731 C CA . THR A 1 100 ? 14.095 1.133 -4.014 1.00 97.19 100 THR A CA 1
ATOM 732 C C . THR A 1 100 ? 12.632 0.716 -4.195 1.00 97.19 100 THR A C 1
ATOM 734 O O . THR A 1 100 ? 12.344 -0.181 -4.981 1.00 97.19 100 THR A O 1
ATOM 737 N N . THR A 1 101 ? 11.691 1.353 -3.493 1.00 97.50 101 THR A N 1
ATOM 738 C CA . THR A 1 101 ? 10.257 1.056 -3.638 1.00 97.50 101 THR A CA 1
ATOM 739 C C . THR A 1 101 ? 9.717 1.591 -4.960 1.00 97.50 101 THR A C 1
ATOM 741 O O . THR A 1 101 ? 8.917 0.909 -5.600 1.00 97.50 101 THR A O 1
ATOM 744 N N . LEU A 1 102 ? 10.174 2.771 -5.389 1.00 97.00 102 LEU A N 1
ATOM 745 C CA . LEU A 1 102 ? 9.845 3.337 -6.699 1.00 97.00 102 LEU A CA 1
ATOM 746 C C . LEU A 1 102 ? 10.328 2.428 -7.839 1.00 97.00 102 LEU A C 1
ATOM 748 O O . LEU A 1 102 ? 9.575 2.168 -8.774 1.00 97.00 102 LEU A O 1
ATOM 752 N N . ASP A 1 103 ? 11.545 1.900 -7.728 1.00 97.38 103 ASP A N 1
ATOM 753 C CA . ASP A 1 103 ? 12.170 1.108 -8.788 1.00 97.38 103 ASP A CA 1
ATOM 754 C C . ASP A 1 103 ? 11.631 -0.327 -8.874 1.00 97.38 103 ASP A C 1
ATOM 756 O O . ASP A 1 103 ? 11.542 -0.899 -9.964 1.00 97.38 103 ASP A O 1
ATOM 760 N N . LEU A 1 104 ? 11.298 -0.941 -7.732 1.00 97.81 104 LEU A N 1
ATOM 761 C CA . LEU A 1 104 ? 11.023 -2.382 -7.653 1.00 97.81 104 LEU A CA 1
ATOM 762 C C . LEU A 1 104 ? 9.542 -2.750 -7.527 1.00 97.81 104 LEU A C 1
ATOM 764 O O . LEU A 1 104 ? 9.225 -3.940 -7.530 1.00 97.81 104 LEU A O 1
ATOM 768 N N . THR A 1 105 ? 8.633 -1.779 -7.413 1.00 98.25 105 THR A N 1
ATOM 769 C CA . THR A 1 105 ? 7.198 -2.054 -7.228 1.00 98.25 105 THR A CA 1
ATOM 770 C C . THR A 1 105 ? 6.341 -1.366 -8.282 1.00 98.25 105 THR A C 1
ATOM 772 O O . THR A 1 105 ? 6.709 -0.335 -8.845 1.00 98.25 105 THR A O 1
ATOM 775 N N . THR A 1 106 ? 5.150 -1.907 -8.538 1.00 97.38 106 THR A N 1
ATOM 776 C CA . THR A 1 106 ? 4.172 -1.283 -9.444 1.00 97.38 106 THR A CA 1
ATOM 777 C C . THR A 1 106 ? 3.730 0.099 -8.968 1.00 97.38 106 THR A C 1
ATOM 779 O O . THR A 1 106 ? 3.379 0.943 -9.793 1.00 97.38 106 THR A O 1
ATOM 782 N N . LEU A 1 107 ? 3.796 0.358 -7.659 1.00 97.25 107 LEU A N 1
ATOM 783 C CA . LEU A 1 107 ? 3.380 1.620 -7.060 1.00 97.25 107 LEU A CA 1
ATOM 784 C C . LEU A 1 107 ? 4.256 2.796 -7.521 1.00 97.25 107 LEU A C 1
ATOM 786 O O . LEU A 1 107 ? 3.750 3.905 -7.678 1.00 97.25 107 LEU A O 1
ATOM 790 N N . GLY A 1 108 ? 5.532 2.553 -7.843 1.00 95.94 108 GLY A N 1
ATOM 791 C CA . GLY A 1 108 ? 6.416 3.578 -8.403 1.00 95.94 108 GLY A CA 1
ATOM 792 C C . GLY A 1 108 ? 5.983 4.093 -9.778 1.00 95.94 108 GLY A C 1
ATOM 793 O O . GLY A 1 108 ? 6.231 5.251 -10.116 1.00 95.94 108 GLY A O 1
ATOM 794 N N . ALA A 1 109 ? 5.253 3.288 -10.552 1.00 94.69 109 ALA A N 1
ATOM 795 C CA . ALA A 1 109 ? 4.730 3.660 -11.868 1.00 94.69 109 ALA A CA 1
ATOM 796 C C . ALA A 1 109 ? 3.215 3.941 -11.874 1.00 94.69 109 ALA A C 1
ATOM 798 O O . ALA A 1 109 ? 2.674 4.315 -12.914 1.00 94.69 109 ALA A O 1
ATOM 799 N N . ALA A 1 110 ? 2.522 3.778 -10.742 1.00 96.75 110 ALA A N 1
ATOM 800 C CA . ALA A 1 110 ? 1.079 3.982 -10.649 1.00 96.75 110 ALA A CA 1
ATOM 801 C C . ALA A 1 110 ? 0.717 5.454 -10.905 1.00 96.75 110 ALA A C 1
ATOM 803 O O . ALA A 1 110 ? 1.194 6.353 -10.211 1.00 96.75 110 ALA A O 1
ATOM 804 N N . ALA A 1 111 ? -0.104 5.722 -11.916 1.00 97.31 111 ALA A N 1
ATOM 805 C CA . ALA A 1 111 ? -0.544 7.076 -12.228 1.00 97.31 111 ALA A CA 1
ATOM 806 C C . ALA A 1 111 ? -1.645 7.534 -11.258 1.00 97.31 111 ALA A C 1
ATOM 808 O O . ALA A 1 111 ? -2.285 6.729 -10.581 1.00 97.31 111 ALA A O 1
ATOM 809 N N . VAL A 1 112 ? -1.909 8.842 -11.214 1.00 98.50 112 VAL A N 1
ATOM 810 C CA . VAL A 1 112 ? -3.118 9.356 -10.554 1.00 98.50 112 VAL A CA 1
ATOM 811 C C . VAL A 1 112 ? -4.351 8.706 -11.192 1.00 98.50 112 VAL A C 1
ATOM 813 O O . VAL A 1 112 ? -4.448 8.609 -12.413 1.00 98.50 112 VAL A O 1
ATOM 816 N N . GLY A 1 113 ? -5.276 8.238 -10.355 1.00 98.06 113 GLY A N 1
ATOM 817 C CA . GLY A 1 113 ? -6.449 7.462 -10.750 1.00 98.06 113 GLY A CA 1
ATOM 818 C C . GLY A 1 113 ? -6.241 5.945 -10.755 1.00 98.06 113 GLY A C 1
ATOM 819 O O . GLY A 1 113 ? -7.229 5.220 -10.832 1.00 98.06 113 GLY A O 1
ATOM 820 N N . THR A 1 114 ? -5.006 5.441 -10.632 1.00 97.62 114 THR A N 1
ATOM 821 C CA . THR A 1 114 ? -4.764 3.996 -10.501 1.00 97.62 114 THR A CA 1
ATOM 822 C C . THR A 1 114 ? -5.422 3.463 -9.228 1.00 97.62 114 THR A C 1
ATOM 824 O O . THR A 1 114 ? -5.177 3.977 -8.135 1.00 97.62 114 THR A O 1
ATOM 827 N N . THR A 1 115 ? -6.233 2.415 -9.374 1.00 97.56 115 THR A N 1
ATOM 828 C CA . THR A 1 115 ? -6.808 1.669 -8.251 1.00 97.56 115 THR A CA 1
ATOM 829 C C . THR A 1 115 ? -5.759 0.747 -7.636 1.00 97.56 115 THR A C 1
ATOM 831 O O . THR A 1 115 ? -5.098 -0.001 -8.354 1.00 97.56 115 THR A O 1
ATOM 834 N N . VAL A 1 116 ? -5.643 0.778 -6.311 1.00 98.19 116 VAL A N 1
ATOM 835 C CA . VAL A 1 116 ? -4.690 -0.009 -5.520 1.00 98.19 116 VAL A CA 1
ATOM 836 C C . VAL A 1 116 ? -5.421 -0.803 -4.442 1.00 98.19 116 VAL A C 1
ATOM 838 O O . VAL A 1 116 ? -6.440 -0.357 -3.908 1.00 98.19 116 VAL A O 1
ATOM 841 N N . ASN A 1 117 ? -4.899 -1.977 -4.105 1.00 98.50 117 ASN A N 1
ATOM 842 C CA . ASN A 1 117 ? -5.398 -2.803 -3.012 1.00 98.50 117 ASN A CA 1
ATOM 843 C C . ASN A 1 117 ? -4.898 -2.283 -1.672 1.00 98.50 117 ASN A C 1
ATOM 845 O O . ASN A 1 117 ? -3.719 -1.964 -1.542 1.00 98.50 117 ASN A O 1
ATOM 849 N N . LEU A 1 118 ? -5.781 -2.250 -0.679 1.00 98.62 118 LEU A N 1
ATOM 850 C CA . LEU A 1 118 ? -5.482 -1.826 0.680 1.00 98.62 118 LEU A CA 1
ATOM 851 C C . LEU A 1 118 ? -5.684 -2.999 1.638 1.00 98.62 118 LEU A C 1
ATOM 853 O O . LEU A 1 118 ? -6.754 -3.608 1.673 1.00 98.62 118 LEU A O 1
ATOM 857 N N . GLU A 1 119 ? -4.667 -3.281 2.441 1.00 98.56 119 GLU A N 1
ATOM 858 C CA . GLU A 1 119 ? -4.748 -4.185 3.587 1.00 98.56 119 GLU A CA 1
ATOM 859 C C . GLU A 1 119 ? -4.266 -3.432 4.831 1.00 98.56 119 GLU A C 1
ATOM 861 O O . GLU A 1 119 ? -3.204 -2.800 4.827 1.00 98.56 119 GLU A O 1
ATOM 866 N N . VAL A 1 120 ? -5.082 -3.454 5.885 1.00 98.25 120 VAL A N 1
ATOM 867 C CA . VAL A 1 120 ? -4.771 -2.775 7.151 1.00 98.25 120 VAL A CA 1
ATOM 868 C C . VAL A 1 120 ? -3.955 -3.681 8.058 1.00 98.25 120 VAL A C 1
ATOM 870 O O . VAL A 1 120 ? -4.025 -4.906 7.951 1.00 98.25 120 VAL A O 1
ATOM 873 N N . ASP A 1 121 ? -3.243 -3.087 9.013 1.00 97.62 121 ASP A N 1
ATOM 874 C CA . ASP A 1 121 ? -2.543 -3.864 10.030 1.00 97.62 121 ASP A CA 1
ATOM 875 C C . ASP A 1 121 ? -3.538 -4.731 10.820 1.00 97.62 121 ASP A C 1
ATOM 877 O O . ASP 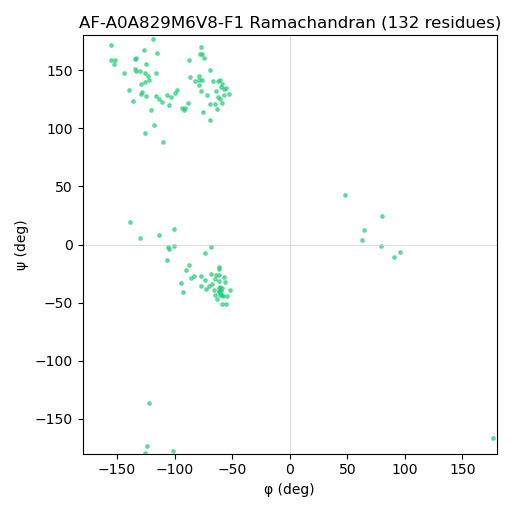A 1 121 ? -4.483 -4.239 11.450 1.00 97.62 121 ASP A O 1
ATOM 881 N N . VAL A 1 122 ? -3.319 -6.047 10.797 1.00 97.50 122 VAL A N 1
ATOM 882 C CA . VAL A 1 122 ? -4.182 -7.028 11.461 1.00 97.50 122 VAL A CA 1
ATOM 883 C C . VAL A 1 122 ? -4.322 -6.755 12.964 1.00 97.50 122 VAL A C 1
ATOM 885 O O . VAL A 1 122 ? -5.360 -7.061 13.554 1.00 97.50 122 VAL A O 1
ATOM 888 N N . ILE A 1 123 ? -3.317 -6.132 13.589 1.00 96.62 123 ILE A N 1
ATOM 889 C CA . ILE A 1 123 ? -3.359 -5.763 15.006 1.00 96.62 123 ILE A CA 1
ATOM 890 C C . ILE A 1 123 ? -4.529 -4.809 15.279 1.00 96.62 123 ILE A C 1
ATOM 892 O O . ILE A 1 123 ? -5.228 -4.990 16.276 1.00 96.62 123 ILE A O 1
ATOM 896 N N . ALA A 1 124 ? -4.810 -3.854 14.385 1.00 95.62 124 ALA A N 1
ATOM 897 C CA . ALA A 1 124 ? -5.899 -2.892 14.562 1.00 95.62 124 ALA A CA 1
ATOM 898 C C . ALA A 1 124 ? -7.274 -3.582 14.636 1.00 95.62 124 ALA A C 1
ATOM 900 O O . ALA A 1 124 ? -8.095 -3.240 15.489 1.00 95.62 124 ALA A O 1
ATOM 901 N N . LYS A 1 125 ? -7.497 -4.614 13.810 1.00 95.94 125 LYS A N 1
ATOM 902 C CA . LYS A 1 125 ? -8.730 -5.423 13.820 1.00 95.94 125 LYS A CA 1
ATOM 903 C C . LYS A 1 125 ? -8.894 -6.205 15.125 1.00 95.94 125 LYS A C 1
ATOM 905 O O . LYS A 1 125 ? -9.983 -6.242 15.694 1.00 95.94 125 LYS A O 1
ATOM 910 N N . TYR A 1 126 ? -7.817 -6.819 15.622 1.00 96.56 126 TYR A N 1
ATOM 911 C CA . TYR A 1 126 ? -7.861 -7.533 16.902 1.00 96.56 126 TYR A CA 1
ATOM 912 C C . TYR A 1 126 ? -8.110 -6.587 18.079 1.00 96.56 126 TYR A C 1
ATOM 914 O O . TYR A 1 126 ? -8.877 -6.930 18.978 1.00 96.56 126 TYR A O 1
ATOM 922 N N . VAL A 1 127 ? -7.504 -5.397 18.068 1.00 95.81 127 VAL A N 1
ATOM 923 C CA . VAL A 1 127 ? -7.734 -4.376 19.098 1.00 95.81 127 VAL A CA 1
ATOM 924 C C . VAL A 1 127 ? -9.190 -3.913 19.095 1.00 95.81 127 VAL A C 1
ATOM 926 O O . VAL A 1 127 ? -9.799 -3.902 20.163 1.00 95.81 127 VAL A O 1
ATOM 929 N N . GLU A 1 128 ? -9.776 -3.601 17.932 1.00 94.12 128 GLU A N 1
ATOM 930 C CA . GLU A 1 128 ? -11.205 -3.254 17.835 1.00 94.12 128 GLU A CA 1
ATOM 931 C C . GLU A 1 128 ? -12.071 -4.374 18.429 1.00 94.12 128 GLU A C 1
ATOM 933 O O . GLU A 1 128 ? -12.852 -4.130 19.350 1.00 94.12 128 GLU A O 1
ATOM 938 N N . ARG A 1 129 ? -11.855 -5.624 17.999 1.00 94.62 129 ARG A N 1
ATOM 939 C CA . ARG A 1 129 ? -12.634 -6.778 18.467 1.00 94.62 129 ARG A CA 1
ATOM 940 C C . ARG A 1 129 ? -12.558 -6.984 19.981 1.00 94.62 129 ARG A C 1
ATOM 942 O O . ARG A 1 129 ? -13.553 -7.367 20.596 1.00 94.62 129 ARG A O 1
ATOM 949 N N . LEU A 1 130 ? -11.395 -6.752 20.590 1.00 95.44 130 LEU A N 1
ATOM 950 C CA . LEU A 1 130 ? -11.215 -6.852 22.041 1.00 95.44 130 LEU A CA 1
ATOM 951 C C . LEU A 1 130 ? -11.934 -5.727 22.795 1.00 95.44 130 LEU A C 1
ATOM 953 O O . LEU A 1 130 ? -12.454 -5.965 23.884 1.00 95.44 130 LEU A O 1
ATOM 957 N N . LEU A 1 131 ? -11.971 -4.517 22.232 1.00 94.88 131 LEU A N 1
ATOM 958 C CA . LEU A 1 131 ? -12.662 -3.375 22.833 1.00 94.88 131 LEU A CA 1
ATOM 959 C C . LEU A 1 131 ? -14.188 -3.487 22.728 1.00 94.88 131 LEU A C 1
ATOM 961 O O . LEU A 1 131 ? -14.866 -3.037 23.641 1.00 94.88 131 LEU A O 1
ATOM 965 N N . GLU A 1 132 ? -14.728 -4.138 21.692 1.00 92.44 132 GLU A N 1
ATOM 966 C CA . GLU A 1 132 ? -16.175 -4.407 21.553 1.00 92.44 132 GLU A CA 1
ATOM 967 C C . GLU A 1 132 ? -16.762 -5.274 22.683 1.00 92.44 132 GLU A C 1
ATOM 969 O O . GLU A 1 132 ? -17.973 -5.285 22.887 1.00 92.44 132 GLU A O 1
ATOM 974 N N . HIS A 1 133 ? -15.921 -6.032 23.393 1.00 80.31 133 HIS A N 1
ATOM 975 C CA . HIS A 1 133 ? -16.337 -6.938 24.472 1.00 80.31 133 HIS A CA 1
ATOM 976 C C . HIS A 1 133 ? -16.111 -6.337 25.869 1.00 80.31 133 HIS A C 1
ATOM 978 O O . HIS A 1 133 ? -16.146 -7.067 26.863 1.00 80.31 133 HIS A O 1
ATOM 984 N N . ARG A 1 134 ? -15.846 -5.029 25.948 1.00 62.50 134 ARG A N 1
ATOM 985 C CA . ARG A 1 134 ? -15.748 -4.262 27.195 1.00 62.50 134 ARG A CA 1
ATOM 986 C C . ARG A 1 134 ? -16.952 -3.347 27.342 1.00 62.50 134 ARG A C 1
ATOM 988 O O . ARG A 1 134 ? -17.425 -3.245 28.493 1.00 62.50 134 ARG A O 1
#

Foldseek 3Di:
DVQCCVAFPVVPDDPPDDADDDDDADVPHDDPAADDPVDFPHKWFFADWADDDFKIKTKIFADPSRQQQDDQQFWKAKRNDIFGFPADDDGITITIGGPCNLVRGVVVVGDGGRMITIDGRVVSVVVVVVVVVD

Nearest PDB structures (foldseek):
  4fxu-assembly1_A  TM=9.680E-01  e=5.617E-11  Brucella abortus
  4fxu-assembly1_C  TM=9.731E-01  e=1.296E-10  Brucella abortus
  4g6i-assembly1_B  TM=9.782E-01  e=4.178E-10  Brucella abortus
  1pkv-assembly1_B  TM=9.716E-01  e=1.209E-06  Escherichia coli
  1i8d-assembly1_B  TM=8.045E-01  e=2.684E-07  Escherichia coli

Solvent-accessible surface area (backbone atoms only — not comparable to full-atom values): 7984 Å² total; per-residue (Å²): 113,70,66,58,42,76,33,36,59,70,64,77,66,56,94,87,64,83,75,66,85,80,78,84,78,57,90,92,55,88,77,91,64,74,83,78,87,85,65,57,76,29,61,28,31,31,69,43,77,48,81,54,99,75,35,32,40,38,31,30,37,35,49,76,93,56,41,86,49,59,50,69,76,30,59,38,28,51,56,85,41,68,42,50,24,72,40,70,58,99,52,30,38,25,34,68,39,43,61,71,50,37,75,75,38,58,73,51,71,56,49,72,68,38,68,38,28,32,27,63,37,59,64,45,58,53,52,53,60,59,57,76,78,108